Protein AF-A0A2X2BD24-F1 (afdb_monomer_lite)

Secondary structure (DSSP, 8-state):
--HHHHHHHHHHHHHHHTS-HHHHHHHHHHHHHHHHHHHHHTTSHHHHHHHHHHHHHHHHHHHHT--HHHHHHHHHHHHHHHHHHHHHHTT--GGGS----

pLDDT: mean 79.07, std 12.42, range [35.38, 91.94]

Sequence (101 aa):
MSLVSWTITFSVVLAFASGNPIYGLILNGLKGLYTRVGRYYFSNVQAKELALSFYKKLALLCEQKDTEHVMDCVRQYGKESGIIWHELQSPLPSDLEEVKR

Structure (mmCIF, N/CA/C/O backbone):
data_AF-A0A2X2BD24-F1
#
_entry.id   AF-A0A2X2BD24-F1
#
loop_
_atom_site.group_PDB
_atom_site.id
_atom_site.type_symbol
_atom_site.label_atom_id
_atom_site.label_alt_id
_atom_site.label_comp_id
_atom_site.label_asym_id
_atom_site.label_entity_id
_atom_site.label_seq_id
_atom_site.pdbx_PDB_ins_code
_atom_site.Cartn_x
_atom_site.Cartn_y
_atom_site.Cartn_z
_atom_site.occupancy
_atom_site.B_iso_or_equiv
_atom_site.auth_seq_id
_atom_site.auth_comp_id
_atom_site.auth_asym_id
_atom_site.auth_atom_id
_atom_site.pdbx_PDB_model_num
ATOM 1 N N . MET A 1 1 ? -12.382 -4.500 -14.631 1.00 51.31 1 MET A N 1
ATOM 2 C CA . MET A 1 1 ? -11.900 -3.529 -13.621 1.00 51.31 1 MET A CA 1
ATOM 3 C C . MET A 1 1 ? -10.450 -3.889 -13.312 1.00 51.31 1 MET A C 1
ATOM 5 O O . MET A 1 1 ? -10.212 -5.033 -12.950 1.00 51.31 1 MET A O 1
ATOM 9 N N . SER A 1 2 ? -9.469 -3.023 -13.596 1.00 66.31 2 SER A N 1
ATOM 10 C CA . SER A 1 2 ? -8.052 -3.374 -13.387 1.00 66.31 2 SER A CA 1
ATOM 11 C C . SER A 1 2 ? -7.730 -3.433 -11.890 1.00 66.31 2 SER A C 1
ATOM 13 O O . SER A 1 2 ? -8.294 -2.658 -11.118 1.00 66.31 2 SER A O 1
ATOM 15 N N . LEU A 1 3 ? -6.810 -4.318 -11.484 1.00 67.44 3 LEU A N 1
ATOM 16 C CA . LEU A 1 3 ? -6.367 -4.449 -10.086 1.00 67.44 3 LEU A CA 1
ATOM 17 C C . LEU A 1 3 ? -5.963 -3.086 -9.496 1.00 67.44 3 LEU A C 1
ATOM 19 O O . LEU A 1 3 ? -6.344 -2.756 -8.385 1.00 67.44 3 LEU A O 1
ATOM 23 N N . VAL A 1 4 ? -5.305 -2.250 -10.303 1.00 70.56 4 VAL A N 1
ATOM 24 C CA . VAL A 1 4 ? -4.901 -0.869 -9.982 1.00 70.56 4 VAL A CA 1
ATOM 25 C C . VAL A 1 4 ? -6.094 0.015 -9.606 1.00 70.56 4 VAL A C 1
ATOM 27 O O . VAL A 1 4 ? -6.046 0.793 -8.660 1.00 70.56 4 VAL A O 1
ATOM 30 N N . SER A 1 5 ? -7.181 -0.073 -10.372 1.00 70.94 5 SER A N 1
ATOM 31 C CA . SER A 1 5 ? -8.368 0.747 -10.137 1.00 70.94 5 SER A CA 1
ATOM 32 C C . SER A 1 5 ? -9.106 0.290 -8.876 1.00 70.94 5 SER A C 1
ATOM 34 O O . SER A 1 5 ? -9.637 1.118 -8.137 1.00 70.94 5 SER A O 1
ATOM 36 N N . TRP A 1 6 ? -9.080 -1.015 -8.592 1.00 75.75 6 TRP A N 1
ATOM 37 C CA . TRP A 1 6 ? -9.653 -1.591 -7.379 1.00 75.75 6 TRP A CA 1
ATOM 38 C C . TRP A 1 6 ? -8.855 -1.220 -6.119 1.00 75.75 6 TRP A C 1
ATOM 40 O O . TRP A 1 6 ? -9.455 -0.756 -5.153 1.00 75.75 6 TRP A O 1
ATOM 50 N N . THR A 1 7 ? -7.519 -1.306 -6.145 1.00 73.12 7 THR A N 1
ATOM 51 C CA . THR A 1 7 ? -6.661 -0.932 -5.004 1.00 73.12 7 THR A CA 1
ATOM 52 C C . THR A 1 7 ? -6.765 0.549 -4.653 1.00 73.12 7 THR A C 1
ATOM 54 O O . THR A 1 7 ? -6.911 0.900 -3.485 1.00 73.12 7 THR A O 1
ATOM 57 N N . ILE A 1 8 ? -6.776 1.428 -5.658 1.00 74.75 8 ILE A N 1
ATOM 58 C CA . ILE A 1 8 ? -6.940 2.874 -5.454 1.00 74.75 8 ILE A CA 1
ATOM 59 C C . ILE A 1 8 ? -8.317 3.195 -4.867 1.00 74.75 8 ILE A C 1
ATOM 61 O O . ILE A 1 8 ? -8.421 3.981 -3.927 1.00 74.75 8 ILE A O 1
ATOM 65 N N . THR A 1 9 ? -9.375 2.577 -5.396 1.00 76.38 9 THR A N 1
ATOM 66 C CA . THR A 1 9 ? -10.738 2.791 -4.889 1.00 76.38 9 THR A CA 1
ATOM 67 C C . THR A 1 9 ? -10.864 2.313 -3.445 1.00 76.38 9 THR A C 1
ATOM 69 O O . THR A 1 9 ? -11.427 3.024 -2.617 1.00 76.38 9 THR A O 1
ATOM 72 N N . PHE A 1 10 ? -10.284 1.156 -3.119 1.00 77.75 10 PHE A N 1
ATOM 73 C CA . PHE A 1 10 ? -10.287 0.614 -1.765 1.00 77.75 10 PHE A CA 1
ATOM 74 C C . PHE A 1 10 ? -9.588 1.546 -0.765 1.00 77.75 10 PHE A C 1
ATOM 76 O O . PHE A 1 10 ? -10.171 1.881 0.264 1.00 77.75 10 PHE A O 1
ATOM 83 N N . SER A 1 11 ? -8.390 2.043 -1.091 1.00 73.81 11 SER A N 1
ATOM 84 C CA . SER A 1 11 ? -7.660 2.978 -0.223 1.00 73.81 11 SER A CA 1
ATOM 85 C C . SER A 1 11 ? -8.424 4.285 0.010 1.00 73.81 11 SER A C 1
ATOM 87 O O . SER A 1 11 ? -8.445 4.793 1.129 1.00 73.81 11 SER A O 1
ATOM 89 N N . VAL A 1 12 ? -9.089 4.820 -1.021 1.00 72.75 12 VAL A N 1
ATOM 90 C CA . VAL A 1 12 ? -9.922 6.030 -0.897 1.00 72.75 12 VAL A CA 1
ATOM 91 C C . VAL A 1 12 ? -11.123 5.779 0.016 1.00 72.75 12 VAL A C 1
ATOM 93 O O . VAL A 1 12 ? -11.386 6.582 0.907 1.00 72.75 12 VAL A O 1
ATOM 96 N N . VAL A 1 13 ? -11.834 4.663 -0.162 1.00 80.75 13 VAL A N 1
ATOM 97 C CA . VAL A 1 13 ? -12.986 4.311 0.684 1.00 80.75 13 VAL A CA 1
ATOM 98 C C . VAL A 1 13 ? -12.562 4.122 2.140 1.00 80.75 13 VAL A C 1
ATOM 100 O O . VAL A 1 13 ? -13.224 4.649 3.030 1.00 80.75 13 VAL A O 1
ATOM 103 N N . LEU A 1 14 ? -11.434 3.451 2.390 1.00 78.62 14 LEU A N 1
ATOM 104 C CA . LEU A 1 14 ? -10.895 3.283 3.741 1.00 78.62 14 LEU A CA 1
ATOM 105 C C . LEU A 1 14 ? -10.528 4.633 4.379 1.00 78.62 14 LEU A C 1
ATOM 107 O O . LEU A 1 14 ? -10.806 4.866 5.553 1.00 78.62 14 LEU A O 1
ATOM 111 N N . ALA A 1 15 ? -9.965 5.554 3.595 1.00 77.12 15 ALA A N 1
ATOM 112 C CA . ALA A 1 15 ? -9.659 6.899 4.063 1.00 77.12 15 ALA A CA 1
ATOM 113 C C . ALA A 1 15 ? -10.922 7.689 4.436 1.00 77.12 15 ALA A C 1
ATOM 115 O O . ALA A 1 15 ? -10.929 8.358 5.465 1.00 77.12 15 ALA A O 1
ATOM 116 N N . PHE A 1 16 ? -12.010 7.576 3.671 1.00 73.19 16 PHE A N 1
ATOM 117 C CA . PHE A 1 16 ? -13.299 8.162 4.061 1.00 73.19 16 PHE A CA 1
ATOM 118 C C . PHE A 1 16 ? -13.921 7.468 5.284 1.00 73.19 16 PHE A C 1
ATOM 120 O O . PHE A 1 16 ? -14.523 8.139 6.120 1.00 73.19 16 PHE A O 1
ATOM 127 N N . ALA A 1 17 ? -13.724 6.155 5.440 1.00 79.56 17 ALA A N 1
ATOM 128 C CA . ALA A 1 17 ? -14.192 5.391 6.598 1.00 79.56 17 ALA A CA 1
ATOM 129 C C . ALA A 1 17 ? -13.482 5.768 7.913 1.00 79.56 17 ALA A C 1
ATOM 131 O O . ALA A 1 17 ? -14.008 5.491 8.987 1.00 79.56 17 ALA A O 1
ATOM 132 N N . SER A 1 18 ? -12.332 6.450 7.851 1.00 75.62 18 SER A N 1
ATOM 133 C CA . SER A 1 18 ? -11.621 6.960 9.035 1.00 75.62 18 SER A CA 1
ATOM 134 C C . SER A 1 18 ? -12.373 8.061 9.803 1.00 75.62 18 SER A C 1
ATOM 136 O O . SER A 1 18 ? -11.931 8.476 10.871 1.00 75.62 18 SER A O 1
ATOM 138 N N . GLY A 1 19 ? -13.483 8.578 9.259 1.00 79.50 19 GLY A N 1
ATOM 139 C CA . GLY A 1 19 ? -14.241 9.692 9.836 1.00 79.50 19 GLY A CA 1
ATOM 140 C C . GLY A 1 19 ? -13.629 11.070 9.566 1.00 79.50 19 GLY A C 1
ATOM 141 O O . GLY A 1 19 ? -14.254 12.079 9.882 1.00 79.50 19 GLY A O 1
ATOM 142 N N . ASN A 1 20 ? -12.447 11.137 8.937 1.00 81.44 20 ASN A N 1
ATOM 143 C CA . ASN A 1 20 ? -11.828 12.387 8.509 1.00 81.44 20 ASN A CA 1
ATOM 144 C C . ASN A 1 20 ? -11.773 12.482 6.967 1.00 81.44 20 ASN A C 1
ATOM 146 O O . ASN A 1 20 ? -10.971 11.790 6.330 1.00 81.44 20 ASN A O 1
ATOM 150 N N . PRO A 1 21 ? -12.571 13.372 6.344 1.00 79.62 21 PRO A N 1
ATOM 151 C CA . PRO A 1 21 ? -12.648 13.487 4.888 1.00 79.62 21 PRO A CA 1
ATOM 152 C C . PRO A 1 21 ? -11.354 14.007 4.242 1.00 79.62 21 PRO A C 1
ATOM 154 O O . PRO A 1 21 ? -11.160 13.815 3.042 1.00 79.62 21 PRO A O 1
ATOM 157 N N . ILE A 1 22 ? -10.444 14.624 5.009 1.00 83.50 22 ILE A N 1
ATOM 158 C CA . ILE A 1 22 ? -9.170 15.148 4.496 1.00 83.50 22 ILE A CA 1
ATOM 159 C C . ILE A 1 22 ? -8.325 14.024 3.883 1.00 83.50 22 ILE A C 1
ATOM 161 O O . ILE A 1 22 ? -7.761 14.208 2.804 1.00 83.50 22 ILE A O 1
ATOM 165 N N . TYR A 1 23 ? -8.289 12.837 4.497 1.00 82.25 23 TYR A N 1
ATOM 166 C CA . TYR A 1 23 ? -7.535 11.703 3.951 1.00 82.25 23 TYR A CA 1
ATOM 167 C C . TYR A 1 23 ? -8.092 11.237 2.601 1.00 82.25 23 TYR A C 1
ATOM 169 O O . TYR A 1 23 ? -7.330 10.961 1.672 1.00 82.25 23 TYR A O 1
ATOM 177 N N . GLY A 1 24 ? -9.419 11.211 2.457 1.00 79.88 24 GLY A N 1
ATOM 178 C CA . GLY A 1 24 ? -10.073 10.891 1.190 1.00 79.88 24 GLY A CA 1
ATOM 179 C C . GLY A 1 24 ? -9.775 11.925 0.100 1.00 79.88 24 GLY A C 1
ATOM 180 O O . GLY A 1 24 ? -9.523 11.563 -1.050 1.00 79.88 24 GLY A O 1
ATOM 181 N N . LEU A 1 25 ? -9.738 13.212 0.458 1.00 82.12 25 LEU A N 1
ATOM 182 C CA . LEU A 1 25 ? -9.417 14.307 -0.464 1.00 82.12 25 LEU A CA 1
ATOM 183 C C . LEU A 1 25 ? -7.959 14.273 -0.941 1.00 82.12 25 LEU A C 1
ATOM 185 O O . LEU A 1 25 ? -7.713 14.444 -2.135 1.00 82.12 25 LEU A O 1
ATOM 189 N N . ILE A 1 26 ? -7.006 13.985 -0.049 1.00 84.19 26 ILE A N 1
ATOM 190 C CA . ILE A 1 26 ? -5.589 13.822 -0.410 1.00 84.19 26 ILE A CA 1
ATOM 191 C C . ILE A 1 26 ? -5.428 12.685 -1.426 1.00 84.19 26 ILE A C 1
ATOM 193 O O . ILE A 1 26 ? -4.795 12.860 -2.470 1.00 84.19 26 ILE A O 1
ATOM 197 N N . LEU A 1 27 ? -6.045 11.528 -1.165 1.00 79.94 27 LEU A N 1
ATOM 198 C CA . LEU A 1 27 ? -5.979 10.390 -2.084 1.00 79.94 27 LEU A CA 1
ATOM 199 C C . LEU A 1 27 ? -6.684 10.671 -3.416 1.00 79.94 27 LEU A C 1
ATOM 201 O O . LEU A 1 27 ? -6.198 10.246 -4.464 1.00 79.94 27 LEU A O 1
ATOM 205 N N . ASN A 1 28 ? -7.786 11.427 -3.403 1.00 80.31 28 ASN A N 1
ATOM 206 C CA . ASN A 1 28 ? -8.441 11.877 -4.630 1.00 80.31 28 ASN A CA 1
ATOM 207 C C . ASN A 1 28 ? -7.528 12.780 -5.472 1.00 80.31 28 ASN A C 1
ATOM 209 O O . ASN A 1 28 ? -7.445 12.579 -6.683 1.00 80.31 28 ASN A O 1
ATOM 213 N N . GLY A 1 29 ? -6.799 13.712 -4.849 1.00 82.88 29 GLY A N 1
ATOM 214 C CA . GLY A 1 29 ? -5.839 14.579 -5.542 1.00 82.88 29 GLY A CA 1
ATOM 215 C C . GLY A 1 29 ? -4.683 13.809 -6.188 1.00 82.88 29 GLY A C 1
ATOM 216 O O . GLY A 1 29 ? -4.228 14.156 -7.275 1.00 82.88 29 GLY A O 1
ATOM 217 N N . LEU A 1 30 ? -4.252 12.706 -5.570 1.00 83.62 30 LEU A N 1
ATOM 218 C CA . LEU A 1 30 ? -3.149 11.874 -6.064 1.00 83.62 30 LEU A CA 1
ATOM 219 C C . LEU A 1 30 ? -3.602 10.725 -6.983 1.00 83.62 30 LEU A C 1
ATOM 221 O O . LEU A 1 30 ? -2.760 10.017 -7.541 1.00 83.62 30 LEU A O 1
ATOM 225 N N . LYS A 1 31 ? -4.913 10.541 -7.187 1.00 78.75 31 LYS A N 1
ATOM 226 C CA . LYS A 1 31 ? -5.500 9.416 -7.936 1.00 78.75 31 LYS A CA 1
ATOM 227 C C . LYS A 1 31 ? -4.891 9.235 -9.328 1.00 78.75 31 LYS A C 1
ATOM 229 O O . LYS A 1 31 ? -4.636 8.102 -9.742 1.00 78.75 31 LYS A O 1
ATOM 234 N N . GLY A 1 32 ? -4.644 10.332 -10.046 1.00 77.12 32 GLY A N 1
ATOM 235 C CA . GLY A 1 32 ? -4.044 10.304 -11.384 1.00 77.12 32 GLY A CA 1
ATOM 236 C C . GLY A 1 32 ? -2.630 9.717 -11.379 1.00 7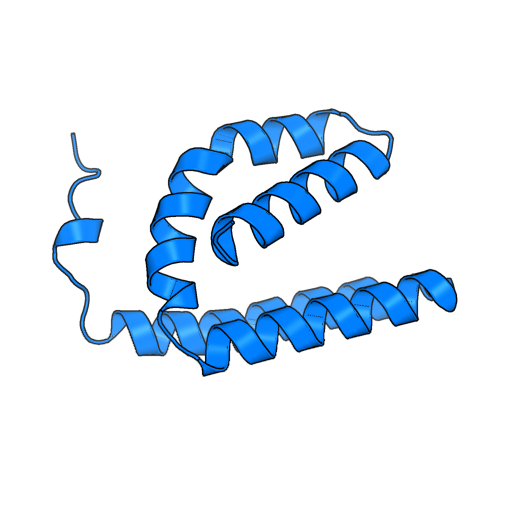7.12 32 GLY A C 1
ATOM 237 O O . GLY A 1 32 ? -2.354 8.759 -12.106 1.00 77.12 32 GLY A O 1
ATOM 238 N N . LEU A 1 33 ? -1.766 10.231 -10.498 1.00 80.38 33 LEU A N 1
ATOM 239 C CA . LEU A 1 33 ? -0.391 9.756 -10.332 1.00 80.38 33 LEU A CA 1
ATOM 240 C C . LEU A 1 33 ? -0.357 8.299 -9.850 1.00 80.38 33 LEU A C 1
ATOM 242 O O . LEU A 1 33 ? 0.318 7.471 -10.459 1.00 80.38 33 LEU A O 1
ATOM 246 N N . TYR A 1 34 ? -1.156 7.960 -8.833 1.00 78.00 34 TYR A N 1
ATOM 247 C CA . TYR A 1 34 ? -1.273 6.587 -8.326 1.00 78.00 34 TYR A CA 1
ATOM 248 C C . TYR A 1 34 ? -1.724 5.603 -9.407 1.00 78.00 34 TYR A C 1
ATOM 250 O O . TYR A 1 34 ? -1.235 4.479 -9.458 1.00 78.00 34 TYR A O 1
ATOM 258 N N . THR A 1 35 ? -2.623 6.010 -10.306 1.00 79.38 35 THR A N 1
ATOM 259 C CA . THR A 1 35 ? -3.082 5.142 -11.401 1.00 79.38 35 THR A CA 1
ATOM 260 C C . THR A 1 35 ? -1.992 4.931 -12.454 1.00 79.38 35 THR A C 1
ATOM 262 O O . THR A 1 35 ? -1.904 3.846 -13.034 1.00 79.38 35 THR A O 1
ATOM 265 N N . ARG A 1 36 ? -1.164 5.947 -12.730 1.00 81.25 36 ARG A N 1
ATOM 266 C CA . ARG A 1 36 ? -0.038 5.844 -13.675 1.00 81.25 36 ARG A CA 1
ATOM 267 C C . ARG A 1 36 ? 1.057 4.937 -13.113 1.00 81.25 36 ARG A C 1
ATOM 269 O O . ARG A 1 36 ? 1.386 3.937 -13.743 1.00 81.25 36 ARG A O 1
ATOM 276 N N . 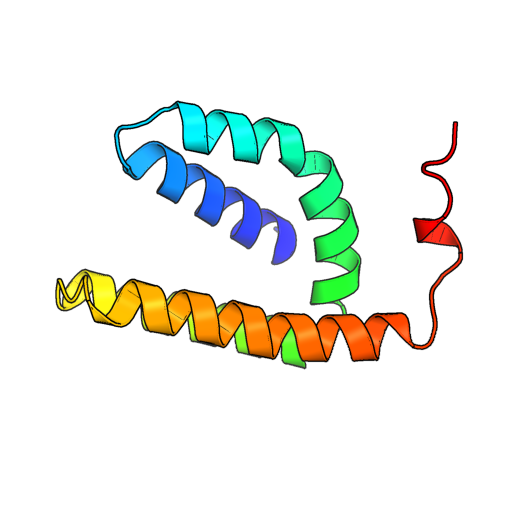VAL A 1 37 ? 1.530 5.230 -11.902 1.00 82.81 37 VAL A N 1
ATOM 277 C CA . VAL A 1 37 ? 2.552 4.436 -11.196 1.00 82.81 37 VAL A CA 1
ATOM 278 C C . VAL A 1 37 ? 2.057 3.014 -10.947 1.00 82.81 37 VAL A C 1
ATOM 280 O O . VAL A 1 37 ? 2.750 2.049 -11.253 1.00 82.81 37 VAL A O 1
ATOM 283 N N . GLY A 1 38 ? 0.819 2.872 -10.473 1.00 81.94 38 GLY A N 1
ATOM 284 C CA . GLY A 1 38 ? 0.211 1.580 -10.192 1.00 81.94 38 GLY A CA 1
ATOM 285 C C . GLY A 1 38 ? 0.109 0.697 -11.431 1.00 81.94 38 GLY A C 1
ATOM 286 O O . GLY A 1 38 ? 0.346 -0.500 -11.328 1.00 81.94 38 GLY A O 1
ATOM 287 N N . ARG A 1 39 ? -0.193 1.245 -12.617 1.00 82.56 39 ARG A N 1
ATOM 288 C CA . ARG A 1 39 ? -0.232 0.445 -13.856 1.00 82.56 39 ARG A CA 1
ATOM 289 C C . ARG A 1 39 ? 1.112 -0.204 -14.174 1.00 82.56 39 ARG A C 1
ATOM 291 O O . ARG A 1 39 ? 1.126 -1.368 -14.563 1.00 82.56 39 ARG A O 1
ATOM 298 N N . TYR A 1 40 ? 2.206 0.526 -13.976 1.00 82.12 40 TYR A N 1
ATOM 299 C CA . TYR A 1 40 ? 3.554 -0.001 -14.168 1.00 82.12 40 TYR A CA 1
ATOM 300 C C . TYR A 1 40 ? 3.942 -0.972 -13.049 1.00 82.12 40 TYR A C 1
ATOM 302 O O . TYR A 1 40 ? 4.373 -2.087 -13.319 1.00 82.12 40 TYR A O 1
ATOM 310 N N . TYR A 1 41 ? 3.693 -0.608 -11.792 1.00 82.88 41 TYR A N 1
ATOM 311 C CA . TYR A 1 41 ? 4.024 -1.439 -10.635 1.00 82.88 41 TYR A CA 1
ATOM 312 C C . TYR A 1 41 ? 3.286 -2.785 -10.641 1.00 82.88 41 TYR A C 1
ATOM 314 O 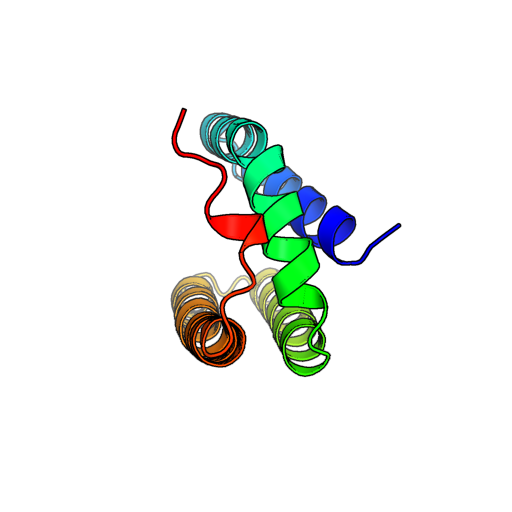O . TYR A 1 41 ? 3.894 -3.847 -10.538 1.00 82.88 41 TYR A O 1
ATOM 322 N N . PHE A 1 42 ? 1.971 -2.758 -10.868 1.00 83.69 42 PHE A N 1
ATOM 323 C CA . PHE A 1 42 ? 1.139 -3.954 -10.988 1.00 83.69 42 PHE A CA 1
ATOM 324 C C . PHE A 1 42 ? 1.273 -4.644 -12.352 1.00 83.69 42 PHE A C 1
ATOM 326 O O . PHE A 1 42 ? 0.476 -5.527 -12.652 1.00 83.69 42 PHE A O 1
ATOM 333 N N . SER A 1 43 ? 2.233 -4.282 -13.205 1.00 84.00 43 SER A N 1
ATOM 334 C CA . SER A 1 43 ? 2.602 -5.151 -14.330 1.00 84.00 43 SER A CA 1
ATOM 335 C C . SER A 1 43 ? 3.354 -6.394 -13.836 1.00 84.00 43 SER A C 1
ATOM 337 O O . SER A 1 43 ? 3.145 -7.483 -14.369 1.00 84.00 43 SER A O 1
ATOM 339 N N . ASN A 1 44 ? 4.123 -6.263 -12.747 1.00 84.44 44 ASN A N 1
ATOM 340 C CA . ASN A 1 44 ? 4.823 -7.364 -12.099 1.00 84.44 44 ASN A CA 1
ATOM 341 C C . ASN A 1 44 ? 3.843 -8.242 -11.302 1.00 84.44 44 ASN A C 1
ATOM 343 O O . ASN A 1 44 ? 3.055 -7.748 -10.492 1.00 84.44 44 ASN A O 1
ATOM 347 N N . VAL A 1 45 ? 3.895 -9.557 -11.520 1.00 87.31 45 VAL A N 1
ATOM 348 C CA . VAL A 1 45 ? 3.058 -10.538 -10.813 1.00 87.31 45 VAL A CA 1
ATOM 349 C C . VAL A 1 45 ? 3.362 -10.552 -9.311 1.00 87.31 45 VAL A C 1
ATOM 351 O O . VAL A 1 45 ? 2.422 -10.559 -8.517 1.00 87.31 45 VAL A O 1
ATOM 354 N N . GLN A 1 46 ? 4.633 -10.430 -8.915 1.00 87.38 46 GLN A N 1
ATOM 355 C CA . GLN A 1 46 ? 5.045 -10.402 -7.505 1.00 87.38 46 GLN A CA 1
ATOM 356 C C . GLN A 1 46 ? 4.424 -9.217 -6.754 1.00 87.38 46 GLN A C 1
ATOM 358 O O . GLN A 1 46 ? 3.937 -9.368 -5.636 1.00 87.38 46 GLN A O 1
ATOM 363 N N . ALA A 1 47 ? 4.348 -8.046 -7.396 1.00 87.12 47 ALA A N 1
ATOM 364 C CA . ALA A 1 47 ? 3.699 -6.866 -6.827 1.00 87.12 47 ALA A CA 1
ATOM 365 C C . ALA A 1 47 ? 2.196 -7.090 -6.570 1.00 87.12 47 ALA A C 1
ATOM 367 O O . ALA A 1 47 ? 1.655 -6.633 -5.560 1.00 87.12 47 ALA A O 1
ATOM 368 N N . LYS A 1 48 ? 1.504 -7.808 -7.469 1.00 87.44 48 LYS A N 1
ATOM 369 C CA . LYS A 1 48 ? 0.079 -8.141 -7.296 1.00 87.44 48 LYS A CA 1
ATOM 370 C C . LYS A 1 48 ? -0.132 -9.085 -6.118 1.00 87.44 48 LYS A C 1
ATOM 372 O O . LYS A 1 48 ? -1.039 -8.862 -5.319 1.00 87.44 48 LYS A O 1
ATOM 377 N N . GLU A 1 49 ? 0.685 -10.129 -6.020 1.00 89.88 49 GLU A N 1
ATOM 378 C CA . GLU A 1 49 ? 0.607 -11.121 -4.943 1.00 89.88 49 GLU A CA 1
ATOM 379 C C . GLU A 1 49 ? 0.921 -10.503 -3.581 1.00 89.88 49 GLU A C 1
ATOM 381 O O . GLU A 1 49 ? 0.208 -10.761 -2.605 1.00 89.88 49 GLU A O 1
ATOM 386 N N . LEU A 1 50 ? 1.924 -9.623 -3.531 1.00 91.19 50 LEU A N 1
ATOM 387 C CA . LEU A 1 50 ? 2.268 -8.865 -2.337 1.00 91.19 50 LEU A CA 1
ATOM 388 C C . LEU A 1 50 ? 1.093 -7.989 -1.878 1.00 91.19 50 LEU A C 1
ATOM 390 O O . LEU A 1 50 ? 0.686 -8.058 -0.717 1.00 91.19 50 LEU A O 1
ATOM 394 N N . ALA A 1 51 ? 0.498 -7.213 -2.789 1.00 88.75 51 ALA A N 1
ATOM 395 C CA . ALA A 1 51 ? -0.649 -6.366 -2.470 1.00 88.75 51 ALA A CA 1
ATOM 396 C C . ALA A 1 51 ? -1.870 -7.179 -2.018 1.00 88.75 51 ALA A C 1
ATOM 398 O O . ALA A 1 51 ? -2.508 -6.828 -1.029 1.00 88.75 51 ALA A O 1
ATOM 399 N N . LEU A 1 52 ? -2.182 -8.299 -2.680 1.00 88.38 52 LEU A N 1
ATOM 400 C CA . LEU A 1 52 ? -3.270 -9.188 -2.254 1.00 88.38 52 LEU A CA 1
ATOM 401 C C . LEU A 1 52 ? -3.031 -9.747 -0.849 1.00 88.38 52 LEU A C 1
ATOM 403 O O . LEU A 1 52 ? -3.951 -9.779 -0.032 1.00 88.38 52 LEU A O 1
ATOM 407 N N . SER A 1 53 ? -1.801 -10.169 -0.557 1.00 90.06 53 SER A N 1
ATOM 408 C CA . SER A 1 53 ? -1.422 -10.679 0.762 1.00 90.06 53 SER A CA 1
ATOM 409 C C . SER A 1 53 ? -1.535 -9.598 1.836 1.00 90.06 53 SER A C 1
ATOM 411 O O . SER A 1 53 ?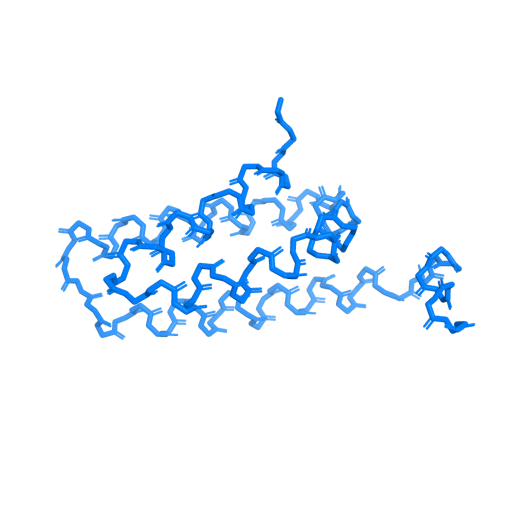 -2.029 -9.867 2.929 1.00 90.06 53 SER A O 1
ATOM 413 N N . PHE A 1 54 ? -1.151 -8.364 1.512 1.00 91.00 54 PHE A N 1
ATOM 414 C CA . PHE A 1 54 ? -1.317 -7.205 2.382 1.00 91.00 54 PHE A CA 1
ATOM 415 C C . PHE A 1 54 ? -2.789 -6.912 2.694 1.00 91.00 54 PHE A C 1
ATOM 417 O O . PHE A 1 54 ? -3.147 -6.813 3.865 1.00 91.00 54 PHE A O 1
ATOM 424 N N . TYR A 1 55 ? -3.667 -6.854 1.687 1.00 88.50 55 TYR A N 1
ATOM 425 C CA . TYR A 1 55 ? -5.096 -6.610 1.925 1.00 88.50 55 TYR A CA 1
ATOM 426 C C . TYR A 1 55 ? -5.760 -7.729 2.735 1.00 88.50 55 TYR A C 1
ATOM 428 O O . TYR A 1 55 ? -6.594 -7.444 3.592 1.00 88.50 55 TYR A O 1
ATOM 436 N N . LYS A 1 56 ? -5.363 -8.992 2.525 1.00 89.75 56 LYS A N 1
ATOM 437 C CA . LYS A 1 56 ? -5.825 -10.117 3.356 1.00 89.75 56 LYS A CA 1
ATOM 438 C C . LYS A 1 56 ? -5.378 -9.975 4.813 1.00 89.75 56 LYS A C 1
ATOM 440 O O . LYS A 1 56 ? -6.186 -10.178 5.712 1.00 89.75 56 LYS A O 1
ATOM 445 N N . LYS A 1 57 ? -4.115 -9.600 5.050 1.00 89.75 57 LYS A N 1
ATOM 446 C CA . LYS A 1 57 ? -3.592 -9.349 6.403 1.00 89.75 57 LYS A CA 1
ATOM 447 C C . LYS A 1 57 ? -4.323 -8.191 7.082 1.00 89.75 57 LYS A C 1
ATOM 449 O O . LYS A 1 57 ? -4.726 -8.334 8.228 1.00 89.75 57 LYS A O 1
ATOM 454 N N . LEU A 1 58 ? -4.556 -7.086 6.372 1.00 87.62 58 LEU A N 1
ATOM 455 C CA . LEU A 1 58 ? -5.334 -5.962 6.898 1.00 87.62 58 LEU A CA 1
ATOM 456 C C . LEU A 1 58 ? -6.760 -6.369 7.281 1.00 87.62 58 LEU A C 1
ATOM 458 O O . LEU A 1 58 ? -7.224 -5.982 8.347 1.00 87.62 58 LEU A O 1
ATOM 462 N N . ALA A 1 59 ? -7.441 -7.161 6.447 1.00 87.56 59 ALA A N 1
ATOM 463 C CA . ALA A 1 59 ? -8.784 -7.645 6.758 1.00 87.56 59 ALA A CA 1
ATOM 464 C C . ALA A 1 59 ? -8.802 -8.486 8.048 1.00 87.56 59 ALA A C 1
ATOM 466 O O . ALA A 1 59 ? -9.632 -8.238 8.918 1.00 87.56 59 ALA A O 1
ATOM 467 N N . LEU A 1 60 ? -7.838 -9.402 8.210 1.00 89.75 60 LEU A N 1
ATOM 468 C CA . LEU A 1 60 ? -7.688 -10.205 9.430 1.00 89.75 60 LEU A CA 1
ATOM 469 C C . LEU A 1 60 ? -7.433 -9.338 10.671 1.00 89.75 60 LEU A C 1
ATOM 471 O O . LEU A 1 60 ? -8.062 -9.549 11.704 1.00 89.75 60 LEU A O 1
ATOM 475 N N . LEU A 1 61 ? -6.558 -8.333 10.569 1.00 89.31 61 LEU A N 1
ATOM 476 C CA . LEU A 1 61 ? -6.287 -7.403 11.672 1.00 89.31 61 LEU A CA 1
ATOM 477 C C . LEU A 1 61 ? -7.533 -6.593 12.055 1.00 89.31 61 LEU A C 1
ATOM 479 O O . LEU A 1 61 ? -7.802 -6.390 13.240 1.00 89.31 61 LEU A O 1
ATOM 483 N N . CYS A 1 62 ? -8.333 -6.174 11.069 1.00 85.81 62 CYS A N 1
ATOM 484 C CA . CYS A 1 62 ? -9.615 -5.521 11.320 1.00 85.81 62 CYS A CA 1
ATOM 485 C C . CYS A 1 62 ? -10.609 -6.448 12.039 1.00 85.81 62 CYS A C 1
ATOM 487 O O . CYS A 1 62 ? -11.261 -6.005 12.984 1.00 85.81 62 CYS A O 1
ATOM 489 N N . GLU A 1 63 ? -10.715 -7.718 11.634 1.00 88.38 63 GLU A N 1
ATOM 490 C CA . GLU A 1 63 ? -11.576 -8.714 12.294 1.00 88.38 63 GLU A CA 1
ATOM 491 C C . GLU A 1 63 ? -11.147 -8.975 13.744 1.00 88.38 63 GLU A C 1
ATOM 493 O O . GLU A 1 63 ? -11.988 -9.068 14.639 1.00 88.38 63 GLU A O 1
ATOM 498 N N .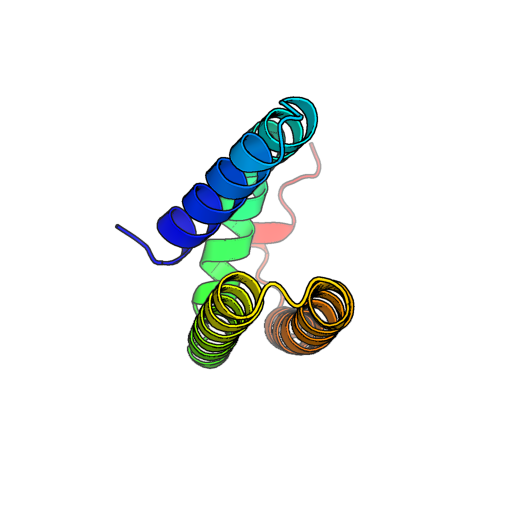 GLN A 1 64 ? -9.838 -9.026 13.991 1.00 89.62 64 GLN A N 1
ATOM 499 C CA . GLN A 1 64 ? -9.253 -9.227 15.318 1.00 89.62 64 GLN A CA 1
ATOM 500 C C . GLN A 1 64 ? -9.268 -7.961 16.189 1.00 89.62 64 GLN A C 1
ATOM 502 O O . GLN A 1 64 ? -8.965 -8.040 17.378 1.00 89.62 64 GLN A O 1
ATOM 507 N N . LYS A 1 65 ? -9.645 -6.803 15.622 1.00 86.44 65 LYS A N 1
ATOM 508 C CA . LYS A 1 65 ? -9.554 -5.471 16.252 1.00 86.44 65 LYS A CA 1
ATOM 509 C C . LYS A 1 65 ? -8.150 -5.150 16.775 1.00 86.44 65 LYS A C 1
ATOM 511 O O . LYS A 1 65 ? -7.994 -4.370 17.713 1.00 86.44 65 LYS A O 1
ATOM 516 N N . ASP A 1 66 ? -7.138 -5.738 16.152 1.00 84.69 66 ASP A N 1
ATOM 517 C CA . ASP A 1 66 ? -5.748 -5.591 16.550 1.00 84.69 66 ASP A CA 1
ATOM 518 C C . ASP A 1 66 ? -5.141 -4.375 15.848 1.00 84.69 66 ASP A C 1
ATOM 520 O O . ASP A 1 66 ? -4.569 -4.461 14.762 1.00 84.69 66 ASP A O 1
ATOM 524 N N . THR A 1 67 ? -5.330 -3.205 16.457 1.00 81.94 67 THR A N 1
ATOM 525 C CA . THR A 1 67 ? -4.839 -1.928 15.926 1.00 81.94 67 THR A CA 1
ATOM 526 C C . THR A 1 67 ? -3.336 -1.732 16.097 1.00 81.94 67 THR A C 1
ATOM 528 O O . THR A 1 67 ? -2.764 -0.873 15.428 1.00 81.94 67 THR A O 1
ATOM 531 N N . GLU A 1 68 ? -2.694 -2.499 16.978 1.00 85.62 68 GLU A N 1
ATOM 532 C CA . GLU A 1 68 ? -1.266 -2.366 17.278 1.00 85.62 68 GLU A CA 1
ATOM 533 C C . GLU A 1 68 ? -0.428 -2.865 16.094 1.00 85.62 68 GLU A C 1
ATOM 535 O O . GLU A 1 68 ? 0.436 -2.152 15.579 1.00 85.62 68 GLU A O 1
ATOM 540 N N . HIS A 1 69 ? -0.792 -4.028 15.551 1.00 87.19 69 HIS A N 1
ATOM 541 C CA . HIS A 1 69 ? -0.068 -4.658 14.446 1.00 87.19 69 HIS A CA 1
ATOM 542 C C . HIS A 1 69 ? -0.382 -4.066 13.060 1.00 87.19 69 HIS A C 1
ATOM 544 O O . HIS A 1 69 ? 0.301 -4.380 12.079 1.00 87.19 69 HIS A O 1
ATOM 550 N N . VAL A 1 70 ? -1.375 -3.173 12.945 1.00 87.44 70 VAL A N 1
ATOM 551 C CA . VAL A 1 70 ? -1.689 -2.482 11.677 1.00 87.44 70 VAL A CA 1
ATOM 552 C C . VAL A 1 70 ? -0.498 -1.656 11.205 1.00 87.44 70 VAL A C 1
ATOM 554 O O . VAL A 1 70 ? -0.147 -1.697 10.024 1.00 87.44 70 VAL A O 1
ATOM 557 N N . MET A 1 71 ? 0.157 -0.934 12.117 1.00 86.56 71 MET A N 1
ATOM 558 C CA . MET A 1 71 ? 1.287 -0.075 11.761 1.00 86.56 71 MET A CA 1
ATOM 559 C C . MET A 1 71 ? 2.475 -0.881 11.242 1.00 86.56 71 MET A C 1
ATOM 561 O O . MET A 1 71 ? 3.090 -0.490 10.246 1.00 86.56 71 MET A O 1
ATOM 565 N N . ASP A 1 72 ? 2.763 -2.024 11.858 1.00 90.12 72 ASP A N 1
ATOM 566 C CA . ASP A 1 72 ? 3.834 -2.913 11.415 1.00 90.12 72 ASP A CA 1
ATOM 567 C C . ASP A 1 72 ? 3.504 -3.569 10.076 1.00 90.12 72 ASP A C 1
ATOM 569 O O . ASP A 1 72 ? 4.358 -3.620 9.190 1.00 90.12 72 ASP A O 1
ATOM 573 N N . CYS A 1 73 ? 2.247 -3.974 9.873 1.00 89.75 73 CYS A N 1
ATOM 574 C CA . CYS A 1 73 ? 1.778 -4.509 8.598 1.00 89.75 73 CYS A CA 1
ATOM 575 C C . CYS A 1 73 ? 1.967 -3.501 7.452 1.00 89.75 73 CYS A C 1
ATOM 577 O O . CYS A 1 73 ? 2.520 -3.845 6.403 1.00 89.75 73 CYS A O 1
ATOM 579 N N . VAL A 1 74 ? 1.575 -2.240 7.664 1.00 89.12 74 VAL A N 1
ATOM 580 C CA . VAL A 1 74 ? 1.735 -1.161 6.675 1.00 89.12 74 VAL A CA 1
ATOM 581 C C . VAL A 1 74 ? 3.211 -0.849 6.424 1.00 89.12 74 VAL A C 1
ATOM 583 O O . VAL A 1 74 ? 3.618 -0.706 5.270 1.00 89.12 74 VAL A O 1
ATOM 586 N N . ARG A 1 75 ? 4.040 -0.777 7.475 1.00 89.69 75 ARG A N 1
ATOM 587 C CA . ARG A 1 75 ? 5.487 -0.531 7.341 1.00 89.69 75 ARG A CA 1
ATOM 588 C C . ARG A 1 75 ? 6.183 -1.644 6.569 1.00 89.69 75 ARG A C 1
ATOM 590 O O . ARG A 1 75 ? 7.010 -1.353 5.707 1.00 89.69 75 ARG A O 1
ATOM 597 N N . GLN A 1 76 ? 5.854 -2.897 6.868 1.00 90.94 76 GLN A N 1
ATOM 598 C CA . GLN A 1 76 ? 6.440 -4.048 6.195 1.00 90.94 76 GLN A CA 1
ATOM 599 C C . GLN A 1 76 ? 6.050 -4.074 4.717 1.00 90.94 76 GLN A C 1
ATOM 601 O O . GLN A 1 76 ? 6.922 -4.204 3.860 1.00 90.94 76 GLN A O 1
ATOM 606 N N . TYR A 1 77 ? 4.773 -3.831 4.411 1.00 91.94 77 TYR A N 1
ATOM 607 C CA . TYR A 1 77 ? 4.319 -3.691 3.031 1.00 91.94 77 TYR A CA 1
ATOM 608 C C . TYR A 1 77 ? 5.031 -2.544 2.303 1.00 91.94 77 TYR A C 1
ATOM 610 O O . TYR A 1 77 ? 5.454 -2.719 1.165 1.00 91.94 77 TYR A O 1
ATOM 618 N N . GLY A 1 78 ? 5.232 -1.391 2.950 1.00 89.31 78 GLY A N 1
ATOM 619 C CA . GLY A 1 78 ? 5.981 -0.270 2.373 1.00 89.31 78 GLY A CA 1
ATOM 620 C C . GLY A 1 78 ? 7.429 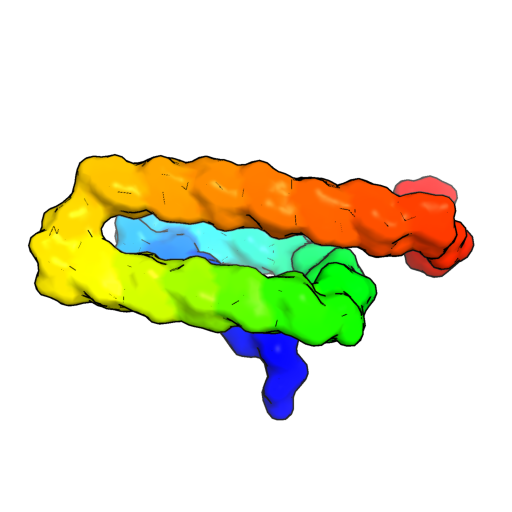-0.625 2.016 1.00 89.31 78 GLY A C 1
ATOM 621 O O . GLY A 1 78 ? 7.908 -0.250 0.948 1.00 89.31 78 GLY A O 1
ATOM 622 N N . LYS A 1 79 ? 8.114 -1.399 2.868 1.00 90.69 79 LYS A N 1
ATOM 623 C CA . LYS A 1 79 ? 9.478 -1.882 2.595 1.00 90.69 79 LYS A CA 1
ATOM 624 C C . LYS A 1 79 ? 9.509 -2.869 1.431 1.00 90.69 79 LYS A C 1
ATOM 626 O O . LYS A 1 79 ? 10.261 -2.666 0.484 1.00 90.69 79 LYS A O 1
ATOM 631 N N . GLU A 1 80 ? 8.686 -3.913 1.489 1.00 90.81 80 GLU A N 1
ATOM 632 C CA . GLU A 1 80 ? 8.651 -4.968 0.468 1.00 90.81 80 GLU A CA 1
ATOM 633 C C . GLU A 1 80 ? 8.220 -4.412 -0.894 1.00 90.81 80 GLU A C 1
ATOM 635 O O . GLU A 1 80 ? 8.838 -4.701 -1.918 1.00 90.81 80 GLU A O 1
ATOM 640 N N . SER A 1 81 ? 7.210 -3.537 -0.909 1.00 89.25 81 SER A N 1
ATOM 641 C CA . SER A 1 81 ? 6.758 -2.899 -2.145 1.00 89.25 81 SER A CA 1
ATOM 642 C C . SER A 1 81 ? 7.796 -1.941 -2.729 1.00 89.25 81 SER A C 1
ATOM 644 O O . SER A 1 81 ? 7.951 -1.899 -3.950 1.00 89.25 81 SER A O 1
ATOM 646 N N . GLY A 1 82 ? 8.541 -1.230 -1.874 1.00 86.88 82 GLY A N 1
ATOM 647 C CA . GLY A 1 82 ? 9.642 -0.355 -2.270 1.00 86.88 82 GLY A CA 1
ATOM 648 C C . GLY A 1 82 ? 10.815 -1.103 -2.906 1.00 86.88 82 GLY A C 1
ATOM 649 O O . GLY A 1 82 ? 11.370 -0.619 -3.889 1.00 86.88 82 GLY A O 1
ATOM 650 N N . ILE A 1 83 ? 11.150 -2.300 -2.410 1.00 89.38 83 ILE A N 1
ATOM 651 C CA . ILE A 1 83 ? 12.178 -3.165 -3.017 1.00 89.38 83 ILE A CA 1
ATOM 652 C C . ILE A 1 83 ? 11.761 -3.552 -4.441 1.00 89.38 83 ILE A C 1
ATOM 654 O O . ILE A 1 83 ? 12.506 -3.300 -5.385 1.00 89.38 83 ILE A O 1
ATOM 658 N N . ILE A 1 84 ? 10.528 -4.043 -4.614 1.00 87.38 84 ILE A N 1
ATOM 659 C CA . ILE A 1 84 ? 9.994 -4.405 -5.938 1.00 87.38 84 ILE A CA 1
ATOM 660 C C . ILE A 1 84 ? 9.962 -3.184 -6.873 1.00 87.38 84 ILE A C 1
ATOM 662 O O . ILE A 1 84 ? 10.260 -3.295 -8.060 1.00 87.38 84 ILE A O 1
ATOM 666 N N . TRP A 1 85 ? 9.606 -2.001 -6.360 1.00 85.25 85 TRP A N 1
ATOM 667 C CA . TRP A 1 85 ? 9.615 -0.769 -7.151 1.00 85.25 85 TRP A CA 1
ATOM 668 C C . TRP A 1 85 ? 11.026 -0.385 -7.611 1.00 85.25 85 TRP A C 1
ATOM 670 O O . TRP A 1 85 ? 11.207 -0.035 -8.776 1.00 85.25 85 TRP A O 1
ATOM 680 N N . HIS A 1 86 ? 12.027 -0.490 -6.734 1.00 83.81 86 HIS A N 1
ATOM 681 C CA . HIS A 1 86 ? 13.421 -0.226 -7.088 1.00 83.81 86 HIS A CA 1
ATOM 682 C C . HIS A 1 86 ? 13.948 -1.195 -8.150 1.00 83.81 86 HIS A C 1
ATOM 684 O O . HIS A 1 86 ? 14.621 -0.764 -9.086 1.00 83.81 86 HIS A O 1
ATOM 690 N N . GLU A 1 87 ? 13.596 -2.476 -8.057 1.00 83.88 87 GLU A N 1
ATOM 691 C CA . GLU A 1 87 ? 13.936 -3.478 -9.073 1.00 83.88 87 GLU A CA 1
ATOM 692 C C . GLU A 1 87 ? 13.274 -3.159 -10.425 1.00 83.88 87 GLU A C 1
ATOM 694 O O . GLU A 1 87 ? 13.917 -3.231 -11.472 1.00 83.88 87 GLU A O 1
ATOM 699 N N . LEU A 1 88 ? 12.012 -2.713 -10.410 1.00 78.00 88 LEU A N 1
ATOM 700 C CA . LEU A 1 88 ? 11.264 -2.308 -11.607 1.00 78.00 88 LEU A CA 1
ATOM 701 C C . LEU A 1 88 ? 11.739 -0.989 -12.231 1.00 78.00 88 LEU A C 1
ATOM 703 O O . LEU A 1 88 ? 11.482 -0.753 -13.413 1.00 78.00 88 LEU A O 1
ATOM 707 N N . GLN A 1 89 ? 12.401 -0.122 -11.462 1.00 69.00 89 GLN A N 1
ATOM 708 C CA . GLN A 1 89 ? 13.044 1.095 -11.966 1.00 69.00 89 GLN A CA 1
ATOM 709 C C . GLN A 1 89 ? 14.429 0.838 -12.571 1.00 69.00 89 GLN A C 1
ATOM 711 O O . GLN A 1 89 ? 14.975 1.728 -13.218 1.00 69.00 89 GLN A O 1
ATOM 716 N N . SER A 1 90 ? 15.014 -0.348 -12.386 1.00 60.06 90 SER A N 1
ATOM 717 C CA . SER A 1 90 ? 16.358 -0.639 -12.893 1.00 60.06 90 SER A CA 1
ATOM 718 C C . SER A 1 90 ? 16.461 -0.598 -14.434 1.00 60.06 90 SER A C 1
ATOM 720 O O . SER A 1 90 ? 17.521 -0.234 -14.941 1.00 60.06 90 SER A O 1
ATOM 722 N N . PRO A 1 91 ? 15.369 -0.801 -15.197 1.00 54.97 91 PRO A N 1
ATOM 723 C CA . PRO A 1 91 ? 15.232 -0.287 -16.554 1.00 54.97 91 PRO A CA 1
ATOM 724 C C . PRO A 1 91 ? 14.158 0.816 -16.590 1.00 54.97 91 PRO A C 1
ATOM 726 O O . PRO A 1 91 ? 13.017 0.551 -16.954 1.00 54.97 91 PRO A O 1
ATOM 729 N N . LEU A 1 92 ? 14.476 2.047 -16.174 1.00 53.00 92 LEU A N 1
ATOM 730 C CA . LEU A 1 92 ? 13.537 3.180 -16.227 1.00 53.00 92 LEU A CA 1
ATOM 731 C C . LEU A 1 92 ? 13.004 3.368 -17.665 1.00 53.00 92 LEU A C 1
ATOM 733 O O . LEU A 1 92 ? 13.780 3.720 -18.555 1.00 53.00 92 LEU A O 1
ATOM 737 N N . PRO A 1 93 ? 11.696 3.174 -17.921 1.00 53.34 93 PRO A N 1
ATOM 738 C CA . PRO A 1 93 ? 11.100 3.566 -19.184 1.00 53.34 93 PRO A CA 1
ATOM 739 C C . PRO A 1 93 ? 10.964 5.092 -19.205 1.00 53.34 93 PRO A C 1
ATOM 741 O O . PRO A 1 93 ? 10.425 5.690 -18.269 1.00 53.34 93 PRO A O 1
ATOM 744 N N . SER A 1 94 ? 11.412 5.709 -20.298 1.00 55.00 94 SER A N 1
ATOM 745 C CA . SER A 1 94 ? 11.405 7.161 -20.556 1.00 55.00 94 SER A CA 1
ATOM 746 C C . SER A 1 94 ? 10.029 7.829 -20.374 1.00 55.00 94 SER A C 1
ATOM 748 O O . SER A 1 94 ? 9.933 9.035 -20.174 1.00 55.00 94 SER A O 1
ATOM 750 N N . ASP A 1 95 ? 8.955 7.037 -20.356 1.00 56.31 95 ASP A N 1
ATOM 751 C CA . ASP A 1 95 ? 7.568 7.452 -20.126 1.00 56.31 95 ASP A CA 1
ATOM 752 C C . ASP A 1 95 ? 7.296 8.055 -18.732 1.00 56.31 95 ASP A C 1
ATOM 754 O O . ASP A 1 95 ? 6.237 8.644 -18.517 1.00 56.31 95 ASP A O 1
ATOM 758 N N . LEU A 1 96 ? 8.189 7.899 -17.748 1.00 54.38 96 LEU A N 1
ATOM 759 C CA . LEU A 1 96 ? 8.046 8.533 -16.425 1.00 54.38 96 LEU A CA 1
ATOM 760 C C . LEU A 1 96 ? 8.744 9.900 -16.320 1.00 54.38 96 LEU A C 1
ATOM 762 O O . LEU A 1 96 ? 8.480 10.634 -15.368 1.00 54.38 96 LEU A O 1
ATOM 766 N N . GLU A 1 97 ? 9.592 10.260 -17.287 1.00 52.72 97 GLU A N 1
ATOM 767 C CA . GLU A 1 97 ? 10.371 11.507 -17.267 1.00 52.72 97 GLU A CA 1
ATOM 768 C C . GLU A 1 97 ? 9.577 12.729 -17.767 1.00 52.72 97 GLU A C 1
ATOM 770 O O . GLU A 1 97 ? 9.936 13.868 -17.464 1.00 52.72 97 GLU A O 1
ATOM 775 N N . GLU A 1 98 ? 8.445 12.532 -18.452 1.00 48.03 98 GLU A N 1
ATOM 776 C CA . GLU A 1 98 ? 7.596 13.617 -18.980 1.00 48.03 98 GLU A CA 1
ATOM 777 C C . GLU A 1 98 ? 6.678 14.287 -17.931 1.00 48.03 98 GLU A C 1
ATOM 779 O O . GLU A 1 98 ? 5.524 14.622 -18.195 1.00 48.03 98 GLU A O 1
ATOM 784 N N . VAL A 1 99 ? 7.184 14.537 -16.721 1.00 49.22 99 VAL A N 1
ATOM 785 C CA . VAL A 1 99 ? 6.584 15.511 -15.783 1.00 49.22 99 VAL A CA 1
ATOM 786 C C . VAL A 1 99 ? 7.626 16.569 -15.416 1.00 49.22 99 VAL A C 1
ATOM 788 O O . VAL A 1 99 ? 7.870 16.893 -14.258 1.00 49.22 99 VAL A O 1
ATOM 791 N N . LYS A 1 100 ? 8.276 17.106 -16.449 1.00 39.41 100 LYS A N 1
ATOM 792 C CA . LYS A 1 100 ? 9.025 18.362 -16.406 1.00 39.41 100 LYS A CA 1
ATOM 793 C C . LYS A 1 100 ? 8.442 19.286 -17.475 1.00 39.41 100 LYS A C 1
ATOM 795 O O . LYS A 1 100 ? 8.981 19.399 -18.573 1.00 39.41 100 LYS A O 1
ATOM 800 N N . ARG A 1 101 ? 7.308 19.915 -17.183 1.00 35.38 101 ARG A N 1
ATOM 801 C CA . ARG A 1 101 ? 6.873 21.105 -17.915 1.00 35.38 101 ARG A CA 1
ATOM 802 C C . ARG A 1 101 ? 6.132 22.052 -16.999 1.00 35.38 101 ARG A C 1
ATOM 804 O O . ARG A 1 101 ? 5.299 21.550 -16.216 1.00 35.38 101 ARG A O 1
#

Organism: Proteus mirabilis (NCBI:txid584)

Foldseek 3Di:
DDPLVVVLVVQLVVLVVVVDCVSNVVSVVCVVVSSVLVVLLVVDPVSSVLVVVLVVVVVVCVVVVPPPCNVVSVVVSVVVSVVSSVVSCVVPDCVVVPPPD

Radius of gyration: 14.85 Å; chains: 1; bounding box: 31×32×38 Å

InterPro domains:
  IPR008920 Transcription regulator FadR/GntR, C-terminal [G3DSA:1.20.120.530] (2-101)
  IPR008920 Transcription regulator FadR/GntR, C-terminal [SSF48008] (14-91)
  IPR028374 FadR, C-terminal domain [PF07840] (13-96)